Protein AF-A0A7J3B095-F1 (afdb_monomer)

Radius of gyration: 17.83 Å; Cα contacts (8 Å, |Δi|>4): 137; chains: 1; bounding box: 49×21×60 Å

Mean predicted aligned error: 6.1 Å

Solvent-accessible surface area (backbone atoms only — not comparable to full-atom values): 8412 Å² total; per-residue (Å²): 134,83,76,76,80,78,66,91,75,80,56,38,70,54,34,27,48,36,50,43,58,65,48,52,53,51,43,54,55,2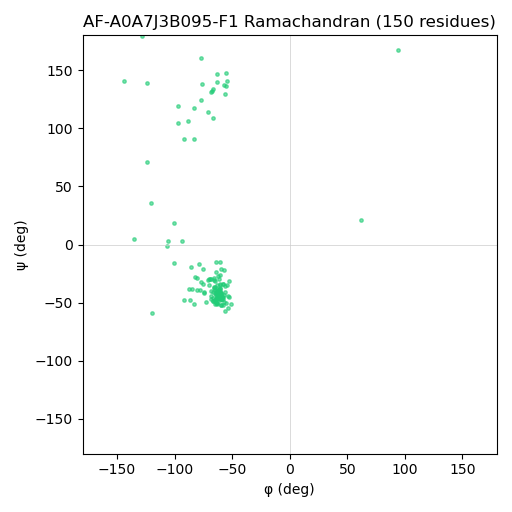4,60,73,40,100,52,33,67,61,33,45,52,53,40,53,49,54,44,52,45,48,39,52,51,33,41,49,38,61,62,50,39,70,70,53,86,69,62,87,85,64,76,65,65,61,66,46,52,26,53,38,24,30,55,48,38,33,44,31,45,62,71,48,21,41,65,52,37,36,74,73,81,40,74,88,70,75,94,45,74,66,48,52,53,50,29,33,50,49,9,41,54,47,16,53,52,38,52,53,43,30,53,54,53,48,52,55,51,51,53,61,24,55,79,64,77,60,63,62,78,86,78,111

Foldseek 3Di:
DPDPDQADDQDLVLLLVLLVVVLVVQLVVLCPDPCNVLSNLLSCLLSVLSSVCSSVVVVQLVVDDDDPVPRDSLVSLLVSLLPSQCCSVVVGRQVVCCVVPRGPDDPDPVVNVVSSVVSNVVSVSSVVSSVVSVVVVQVVCVVVVRDPPSGD

Structure (mmCIF, N/CA/C/O backbone):
data_AF-A0A7J3B095-F1
#
_entry.id   AF-A0A7J3B095-F1
#
loop_
_atom_site.group_PDB
_atom_site.id
_atom_site.type_symbol
_atom_site.label_atom_id
_atom_site.label_alt_id
_atom_site.label_comp_id
_atom_site.label_asym_id
_atom_site.label_entity_id
_atom_site.label_seq_id
_atom_site.pdbx_PDB_ins_code
_atom_site.Cartn_x
_atom_site.Cartn_y
_atom_site.Cartn_z
_atom_site.occupancy
_atom_site.B_iso_or_equiv
_atom_site.auth_seq_id
_atom_site.auth_comp_id
_atom_site.auth_asym_id
_atom_site.auth_atom_id
_atom_site.pdbx_PDB_model_num
ATOM 1 N N . MET A 1 1 ? -17.858 3.966 36.366 1.00 39.81 1 MET A N 1
ATOM 2 C CA . MET A 1 1 ? -16.939 3.051 35.654 1.00 39.81 1 MET A CA 1
ATOM 3 C C . MET A 1 1 ? -16.486 3.736 34.372 1.00 39.81 1 MET A C 1
ATOM 5 O O . MET A 1 1 ? -17.315 3.968 33.502 1.00 39.81 1 MET A O 1
ATOM 9 N N . LEU A 1 2 ? -15.218 4.148 34.289 1.00 42.69 2 LEU A N 1
ATOM 10 C CA . LEU A 1 2 ? -14.643 4.698 33.057 1.00 42.69 2 LEU A CA 1
ATOM 11 C C . LEU A 1 2 ? -14.495 3.540 32.069 1.00 42.69 2 LEU A C 1
ATOM 13 O O . LEU A 1 2 ? -13.751 2.598 32.342 1.00 42.69 2 LEU A O 1
ATOM 17 N N . ARG A 1 3 ? -15.250 3.571 30.967 1.00 49.56 3 ARG A N 1
ATOM 18 C CA . ARG A 1 3 ? -15.083 2.585 29.897 1.00 49.56 3 ARG A CA 1
ATOM 19 C C . ARG A 1 3 ? -13.631 2.647 29.407 1.00 49.56 3 ARG A C 1
ATOM 21 O O . ARG A 1 3 ? -13.092 3.752 29.288 1.00 49.56 3 ARG A O 1
ATOM 28 N N . PRO A 1 4 ? -12.978 1.497 29.168 1.00 53.78 4 PRO A N 1
ATOM 29 C CA . PRO A 1 4 ? -11.641 1.492 28.599 1.00 53.78 4 PRO A CA 1
ATOM 30 C C . PRO A 1 4 ? -11.648 2.275 27.278 1.00 53.78 4 PRO A C 1
ATOM 32 O O . PRO A 1 4 ? -12.668 2.285 26.585 1.00 53.78 4 PRO A O 1
ATOM 35 N N . PRO A 1 5 ? -10.541 2.951 26.924 1.00 52.97 5 PRO A N 1
ATOM 36 C CA . PRO A 1 5 ? -10.466 3.663 25.659 1.00 52.97 5 PRO A CA 1
ATOM 37 C C . PRO A 1 5 ? -10.773 2.685 24.516 1.00 52.97 5 PRO A C 1
ATOM 39 O O . PRO A 1 5 ? -10.281 1.550 24.551 1.00 52.97 5 PRO A O 1
ATOM 42 N N . PRO A 1 6 ? -11.585 3.098 23.527 1.00 58.28 6 PRO A N 1
ATOM 43 C CA . PRO A 1 6 ? -12.017 2.214 22.456 1.00 58.28 6 PRO A CA 1
ATOM 44 C C . PRO A 1 6 ? -10.794 1.621 21.757 1.00 58.28 6 PRO A C 1
ATOM 46 O O . PRO A 1 6 ? -9.849 2.334 21.399 1.00 58.28 6 PRO A O 1
ATOM 49 N N . LYS A 1 7 ? -10.788 0.294 21.601 1.00 66.56 7 LYS A N 1
ATOM 50 C CA . LYS A 1 7 ? -9.721 -0.407 20.882 1.00 66.56 7 LYS A CA 1
ATOM 51 C C . LYS A 1 7 ? -9.731 0.067 19.429 1.00 66.56 7 LYS A C 1
ATOM 53 O O . LYS A 1 7 ? -10.787 0.252 18.834 1.00 66.56 7 LYS A O 1
ATOM 58 N N . PHE A 1 8 ? -8.552 0.260 18.843 1.00 71.56 8 PHE A N 1
ATOM 59 C CA . PHE A 1 8 ? -8.462 0.561 17.419 1.00 71.56 8 PHE A CA 1
ATOM 60 C C . PHE A 1 8 ? -8.927 -0.654 16.611 1.00 71.56 8 PHE A C 1
ATOM 62 O O . PHE A 1 8 ? -8.230 -1.668 16.552 1.00 71.56 8 PHE A O 1
ATOM 69 N N . VAL A 1 9 ? -10.101 -0.536 15.995 1.00 81.06 9 VAL A N 1
ATOM 70 C CA . VAL A 1 9 ? -10.645 -1.534 15.075 1.00 81.06 9 VAL A CA 1
ATOM 71 C C . VAL A 1 9 ? -10.327 -1.102 13.649 1.00 81.06 9 VAL A C 1
ATOM 73 O O . VAL A 1 9 ? -10.718 -0.021 13.198 1.00 81.06 9 VAL A O 1
ATOM 76 N N . TYR A 1 10 ? -9.577 -1.944 12.941 1.00 86.75 10 TYR A N 1
ATOM 77 C CA . TYR A 1 10 ? -9.245 -1.707 11.545 1.00 86.75 10 TYR A CA 1
ATOM 78 C C . TYR A 1 10 ? -10.383 -2.173 10.636 1.00 86.75 10 TYR A C 1
ATOM 80 O O . TYR A 1 10 ? -10.697 -3.360 10.577 1.00 86.75 10 TYR A O 1
ATOM 88 N N . VAL A 1 11 ? -10.980 -1.245 9.894 1.00 90.75 11 VAL A N 1
ATOM 89 C CA . VAL A 1 11 ? -12.062 -1.527 8.953 1.00 90.75 11 VAL A CA 1
ATOM 90 C C . VAL A 1 11 ? -11.472 -1.664 7.552 1.00 90.75 11 VAL A C 1
ATOM 92 O O . VAL A 1 11 ? -11.140 -0.669 6.903 1.00 90.75 11 VAL A O 1
ATOM 95 N N . ARG A 1 12 ? -11.366 -2.906 7.070 1.00 92.69 12 ARG A N 1
ATOM 96 C CA . ARG A 1 12 ? -10.645 -3.258 5.831 1.00 92.69 12 ARG A CA 1
ATOM 97 C C . ARG A 1 12 ? -11.069 -2.457 4.599 1.00 92.69 12 ARG A C 1
ATOM 99 O O . ARG A 1 12 ? -10.222 -1.953 3.871 1.00 92.69 12 ARG A O 1
ATOM 106 N N . TRP A 1 13 ? -12.374 -2.284 4.378 1.00 91.50 13 TRP A N 1
ATOM 107 C CA . TRP A 1 13 ? -12.876 -1.542 3.215 1.00 91.50 13 TRP A CA 1
ATOM 108 C C . TRP A 1 13 ? -12.598 -0.031 3.302 1.00 91.50 13 TRP A C 1
ATOM 110 O O . TRP A 1 13 ? -12.388 0.602 2.271 1.00 91.50 13 TRP A O 1
ATOM 120 N N . ILE A 1 14 ? -12.533 0.550 4.511 1.00 92.00 14 ILE A N 1
ATOM 121 C CA . ILE A 1 14 ? -12.113 1.952 4.704 1.00 92.00 14 ILE A CA 1
ATOM 122 C C . ILE A 1 14 ? -10.629 2.088 4.377 1.00 92.00 14 ILE A C 1
ATOM 124 O O . ILE A 1 14 ? -10.229 3.054 3.731 1.00 92.00 14 ILE A O 1
ATOM 128 N N . GLY A 1 15 ? -9.830 1.097 4.780 1.00 92.56 15 GLY A N 1
ATOM 129 C CA . GLY A 1 15 ? -8.441 0.978 4.359 1.00 92.56 15 GLY A CA 1
ATOM 130 C C . GLY A 1 15 ? -8.308 0.999 2.844 1.00 92.56 15 GLY A C 1
ATOM 131 O O . GLY A 1 15 ? -7.640 1.873 2.295 1.00 92.56 15 GLY A O 1
ATOM 132 N N . LEU A 1 16 ? -9.026 0.103 2.168 1.00 93.56 16 LEU A N 1
ATOM 133 C CA . LEU A 1 16 ? -9.024 0.016 0.711 1.00 93.56 16 LEU A CA 1
ATOM 134 C C . LEU A 1 16 ? -9.363 1.364 0.059 1.00 93.56 16 LEU A C 1
ATOM 136 O O . LEU A 1 16 ? -8.646 1.789 -0.841 1.00 93.56 16 LEU A O 1
ATOM 140 N N . LEU A 1 17 ? -10.379 2.083 0.550 1.00 92.69 17 LEU A N 1
ATOM 141 C CA . LEU A 1 17 ? -10.719 3.423 0.053 1.00 92.69 17 LEU A CA 1
ATOM 142 C C . LEU A 1 17 ? -9.611 4.458 0.287 1.00 92.69 17 LEU A C 1
ATOM 144 O O . LEU A 1 17 ? -9.350 5.272 -0.599 1.00 92.69 17 LEU A O 1
ATOM 148 N N . ALA A 1 18 ? -8.949 4.427 1.447 1.00 92.44 18 ALA A N 1
ATOM 149 C CA . ALA A 1 18 ? -7.846 5.337 1.761 1.00 92.44 18 ALA A CA 1
ATOM 150 C C . ALA A 1 18 ? -6.660 5.174 0.792 1.00 92.44 18 ALA A C 1
ATOM 152 O O . ALA A 1 18 ? -5.966 6.149 0.509 1.00 92.44 18 ALA A O 1
ATOM 153 N N . THR A 1 19 ? -6.471 3.969 0.249 1.00 91.62 19 THR A N 1
ATOM 154 C CA . THR A 1 19 ? -5.493 3.688 -0.813 1.00 91.62 19 THR A CA 1
ATOM 155 C C . THR A 1 19 ? -6.049 3.983 -2.204 1.00 91.62 19 THR A C 1
ATOM 157 O O . THR A 1 19 ? -5.337 4.506 -3.052 1.00 91.62 19 THR A O 1
ATOM 160 N N . LEU A 1 20 ? -7.324 3.687 -2.462 1.00 90.12 20 LEU A N 1
ATOM 161 C CA . LEU A 1 20 ? -7.918 3.830 -3.791 1.00 90.12 20 LEU A CA 1
ATOM 162 C C . LEU A 1 20 ? -7.995 5.295 -4.240 1.00 90.12 20 LEU A C 1
ATOM 164 O O . LEU A 1 20 ? -7.690 5.585 -5.388 1.00 90.12 20 LEU A O 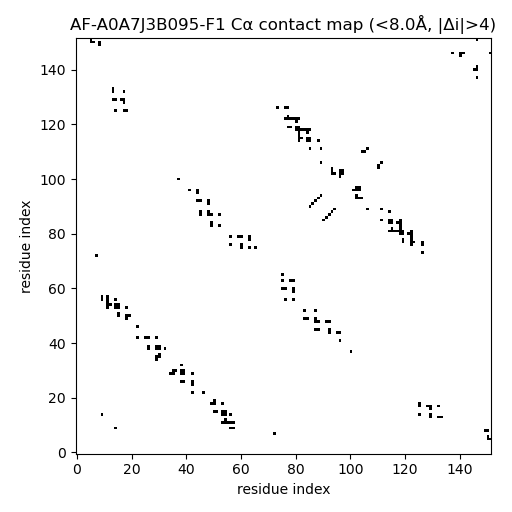1
ATOM 168 N N . ILE A 1 21 ? -8.349 6.228 -3.350 1.00 83.50 21 ILE A N 1
ATOM 169 C CA . ILE A 1 21 ? -8.506 7.655 -3.690 1.00 83.50 21 ILE A CA 1
ATOM 170 C C . ILE A 1 21 ? -7.243 8.272 -4.330 1.00 83.50 21 ILE A C 1
ATOM 172 O O . ILE A 1 21 ? -7.353 8.781 -5.448 1.00 83.50 21 ILE A O 1
ATOM 176 N N . PRO A 1 22 ? -6.052 8.247 -3.694 1.00 76.56 22 PRO A N 1
ATOM 177 C CA . PRO A 1 22 ? -4.844 8.808 -4.311 1.00 76.56 22 PRO A CA 1
ATOM 178 C C . PRO A 1 22 ? -4.427 8.043 -5.573 1.00 76.56 22 PRO A C 1
ATOM 180 O O . PRO A 1 22 ? -3.886 8.629 -6.507 1.00 76.56 22 PRO A O 1
ATOM 183 N N . MET A 1 23 ? -4.700 6.740 -5.623 1.00 82.38 23 MET A N 1
ATOM 184 C CA . MET A 1 23 ? -4.301 5.881 -6.731 1.00 82.38 23 MET A CA 1
ATOM 185 C C . MET A 1 23 ? -5.175 6.089 -7.972 1.00 82.38 23 MET A C 1
ATOM 187 O O . MET A 1 23 ? -4.660 6.076 -9.087 1.00 82.38 23 MET A O 1
ATOM 191 N N . SER A 1 24 ? -6.462 6.392 -7.799 1.00 83.25 24 SER A N 1
ATOM 192 C CA . SER A 1 24 ? -7.337 6.839 -8.886 1.00 83.25 24 SER A CA 1
ATOM 193 C C . SER A 1 24 ? -6.863 8.165 -9.478 1.00 83.25 24 SER A C 1
ATOM 195 O O . SER A 1 24 ? -6.878 8.324 -10.694 1.00 83.25 24 SER A O 1
ATOM 197 N N . ALA A 1 25 ? -6.397 9.103 -8.645 1.00 81.75 25 ALA A N 1
ATOM 198 C CA . ALA A 1 25 ? -5.836 10.362 -9.132 1.00 81.75 25 ALA A CA 1
ATOM 199 C C . ALA A 1 25 ? -4.562 10.130 -9.962 1.00 81.75 25 ALA A C 1
ATOM 201 O O . ALA A 1 25 ? -4.421 10.703 -11.040 1.00 81.75 25 ALA A O 1
ATOM 202 N N . LEU A 1 26 ? -3.674 9.241 -9.502 1.00 77.19 26 LEU A N 1
ATOM 203 C CA . LEU A 1 26 ? -2.476 8.851 -10.248 1.00 77.19 26 LEU A CA 1
ATOM 204 C C . LEU A 1 26 ? -2.832 8.208 -11.598 1.00 77.19 26 LEU A C 1
ATOM 206 O O . LEU A 1 26 ? -2.264 8.574 -12.624 1.00 77.19 26 LEU A O 1
ATOM 210 N N . LEU A 1 27 ? -3.804 7.294 -11.610 1.00 82.75 27 LEU A N 1
ATOM 211 C CA . LEU A 1 27 ? -4.262 6.632 -12.831 1.00 82.75 27 LEU A CA 1
ATOM 212 C C . LEU A 1 27 ? -4.826 7.644 -13.838 1.00 82.75 27 LEU A C 1
ATOM 214 O O . LEU A 1 27 ? -4.493 7.575 -15.018 1.00 82.75 27 LEU A O 1
ATOM 218 N N . ILE A 1 28 ? -5.611 8.621 -13.374 1.00 85.06 28 ILE A N 1
ATOM 219 C CA . ILE A 1 28 ? -6.120 9.710 -14.219 1.00 85.06 28 ILE A CA 1
ATOM 220 C C . ILE A 1 28 ? -4.962 10.495 -14.845 1.00 85.06 28 ILE A C 1
ATOM 222 O O . ILE A 1 28 ? -4.995 10.745 -16.045 1.00 85.06 28 ILE A O 1
ATOM 226 N N . LEU A 1 29 ? -3.920 10.838 -14.080 1.00 83.62 29 LEU A N 1
ATOM 227 C CA . LEU A 1 29 ? -2.751 11.547 -14.618 1.00 83.62 29 LEU A CA 1
ATOM 228 C C . LE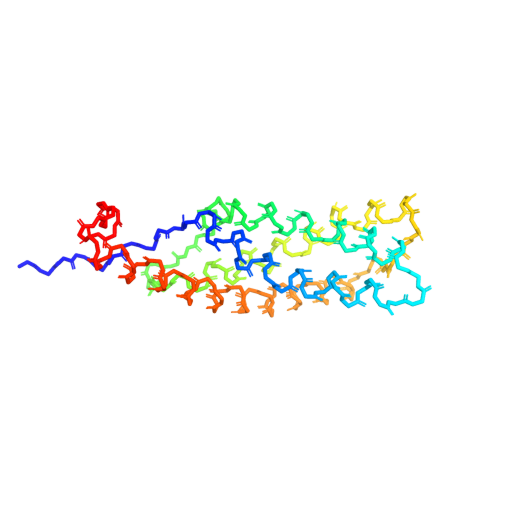U A 1 29 ? -2.055 10.755 -15.734 1.00 83.62 29 LEU A C 1
ATOM 230 O O . LEU A 1 29 ? -1.698 11.330 -16.761 1.00 83.62 29 LEU A O 1
ATOM 234 N N . TYR A 1 30 ? -1.902 9.439 -15.571 1.00 83.38 30 TYR A N 1
ATOM 235 C CA . TYR A 1 30 ? -1.270 8.590 -16.584 1.00 83.38 30 TYR A CA 1
ATOM 236 C C . TYR A 1 30 ? -2.102 8.427 -17.859 1.00 83.38 30 TYR A C 1
ATOM 238 O O . TYR A 1 30 ? -1.521 8.303 -18.939 1.00 83.38 30 TYR A O 1
ATOM 246 N N . LEU A 1 31 ? -3.433 8.493 -17.770 1.00 83.62 31 LEU A N 1
ATOM 247 C CA . LEU A 1 31 ? -4.306 8.486 -18.949 1.00 83.62 31 LEU A CA 1
ATOM 248 C C . LEU A 1 31 ? -4.107 9.714 -19.854 1.00 83.62 31 LEU A C 1
ATOM 250 O O . LEU A 1 31 ? -4.385 9.631 -21.046 1.00 83.62 31 LEU A O 1
ATOM 254 N N . PHE A 1 32 ? -3.597 10.825 -19.315 1.00 87.06 32 PHE A N 1
ATOM 255 C CA . PHE A 1 32 ? -3.254 12.029 -20.084 1.00 87.06 32 PHE A CA 1
ATOM 256 C C . PHE A 1 32 ? -1.784 12.078 -20.525 1.00 87.06 32 PHE A C 1
ATOM 258 O O . PHE A 1 32 ? -1.349 13.069 -21.112 1.00 87.06 32 PHE A O 1
ATOM 265 N N . SER A 1 33 ? -0.998 11.040 -20.231 1.00 82.75 33 SER A N 1
ATOM 266 C CA . SER A 1 33 ? 0.405 10.979 -20.638 1.00 82.75 33 SER A CA 1
ATOM 267 C C . SER A 1 33 ? 0.553 10.616 -22.127 1.00 82.75 33 SER A C 1
ATOM 269 O O . SER A 1 33 ? -0.363 10.031 -22.706 1.00 82.75 33 SER A O 1
ATOM 271 N N . PRO A 1 34 ? 1.710 10.899 -22.758 1.00 85.06 34 PRO A N 1
ATOM 272 C CA . PRO A 1 34 ? 1.970 10.523 -24.153 1.00 85.06 34 PRO A CA 1
ATOM 273 C C . PRO A 1 34 ? 1.901 9.011 -24.434 1.00 85.06 34 PRO A C 1
ATOM 275 O O . PRO A 1 34 ? 1.708 8.616 -25.580 1.00 85.06 34 PRO A O 1
ATOM 278 N N . ALA A 1 35 ? 2.042 8.171 -23.402 1.00 86.19 35 ALA A N 1
ATOM 279 C CA . ALA A 1 35 ? 1.986 6.711 -23.486 1.00 86.19 35 ALA A CA 1
ATOM 280 C C . ALA A 1 35 ? 0.913 6.157 -22.523 1.00 86.19 35 ALA A C 1
ATOM 282 O O . ALA A 1 35 ? 1.233 5.542 -21.501 1.00 86.19 35 ALA A O 1
ATOM 283 N N . PRO A 1 36 ? -0.384 6.365 -22.818 1.00 86.62 36 PRO A N 1
ATOM 284 C CA . PRO A 1 36 ? -1.462 6.081 -21.871 1.00 86.62 36 PRO A CA 1
ATOM 285 C C . PRO A 1 36 ? -1.605 4.587 -21.556 1.00 86.62 36 PRO A C 1
ATOM 287 O O . PRO A 1 36 ? -1.971 4.232 -20.438 1.00 86.62 36 PRO A O 1
ATOM 290 N N . LEU A 1 37 ? -1.284 3.701 -22.508 1.00 88.00 37 LEU A N 1
ATOM 291 C CA . LEU A 1 37 ? -1.341 2.250 -22.306 1.00 88.00 37 LEU A CA 1
ATOM 292 C C . LEU A 1 37 ? -0.271 1.774 -21.309 1.00 88.00 37 LEU A C 1
ATOM 294 O O . LEU A 1 37 ? -0.582 1.044 -20.370 1.00 88.00 37 LEU A O 1
ATOM 298 N N . GLU A 1 38 ? 0.973 2.231 -21.474 1.00 86.62 38 GLU A N 1
ATOM 299 C CA . GLU A 1 38 ? 2.074 1.922 -20.555 1.00 86.62 38 GLU A CA 1
ATOM 300 C C . GLU A 1 38 ? 1.820 2.528 -19.175 1.00 86.62 38 GLU A C 1
ATOM 302 O O . GLU A 1 38 ? 1.993 1.853 -18.161 1.00 86.62 38 GLU A O 1
ATOM 307 N N . GLY A 1 39 ? 1.322 3.768 -19.126 1.00 86.62 39 GLY A N 1
ATOM 308 C CA . GLY A 1 39 ? 0.923 4.424 -17.883 1.00 86.62 39 GLY A CA 1
ATOM 309 C C . GLY A 1 39 ? -0.200 3.683 -17.150 1.00 86.62 39 GLY A C 1
ATOM 310 O O . GLY A 1 39 ? -0.150 3.544 -15.924 1.00 86.62 39 GLY A O 1
ATOM 311 N N . LEU A 1 40 ? -1.186 3.151 -17.879 1.00 87.56 40 LEU A N 1
ATOM 312 C CA . LEU A 1 40 ? -2.253 2.319 -17.319 1.00 87.56 40 LEU A CA 1
ATOM 313 C C . LEU A 1 40 ? -1.693 1.009 -16.752 1.00 87.56 40 LEU A C 1
ATOM 315 O O . LEU A 1 40 ? -2.002 0.662 -15.610 1.00 87.56 40 LEU A O 1
ATOM 319 N N . MET A 1 41 ? -0.856 0.300 -17.516 1.00 88.88 41 MET A N 1
ATOM 320 C CA . MET A 1 41 ? -0.222 -0.944 -17.067 1.00 88.88 41 MET A CA 1
ATOM 321 C C . MET A 1 41 ? 0.641 -0.710 -15.827 1.00 88.88 41 MET A C 1
ATOM 323 O O . MET A 1 41 ? 0.495 -1.423 -14.833 1.00 88.88 41 MET A O 1
ATOM 327 N N . TYR A 1 42 ? 1.475 0.331 -15.854 1.00 89.56 42 TYR A N 1
ATOM 328 C CA . TYR A 1 42 ? 2.287 0.752 -14.720 1.00 89.56 42 TYR A CA 1
ATOM 329 C C . TYR A 1 42 ? 1.420 1.014 -13.486 1.00 89.56 42 TYR A C 1
ATOM 331 O O . TYR A 1 42 ? 1.666 0.454 -12.416 1.00 89.56 42 TYR A O 1
ATOM 339 N N . SER A 1 43 ? 0.358 1.805 -13.652 1.00 88.69 43 SER A N 1
ATOM 340 C CA . SER A 1 43 ? -0.562 2.151 -12.570 1.00 88.69 43 SER A CA 1
ATOM 341 C C . SER A 1 43 ? -1.214 0.908 -11.975 1.00 88.69 43 SER A C 1
ATOM 343 O O . SER A 1 43 ? -1.132 0.705 -10.770 1.00 88.69 43 SER A O 1
ATOM 345 N N . ILE A 1 44 ? -1.813 0.037 -12.790 1.00 90.44 44 ILE A N 1
ATOM 346 C CA . ILE A 1 44 ? -2.499 -1.168 -12.299 1.00 90.44 44 ILE A CA 1
ATOM 347 C C . ILE A 1 44 ? -1.533 -2.070 -11.525 1.00 90.44 44 ILE A C 1
ATOM 349 O O . ILE A 1 44 ? -1.854 -2.504 -10.416 1.00 90.44 44 ILE A O 1
ATOM 353 N N . VAL A 1 45 ? -0.347 -2.323 -12.083 1.00 93.44 45 VAL A N 1
ATOM 354 C CA . VAL A 1 45 ? 0.641 -3.228 -11.481 1.00 93.44 45 VAL A CA 1
ATOM 355 C C . VAL A 1 45 ? 1.181 -2.680 -10.159 1.00 93.44 45 VAL A C 1
ATOM 357 O O . VAL A 1 45 ? 1.380 -3.460 -9.232 1.00 93.44 45 VAL A O 1
ATOM 360 N N . VAL A 1 46 ? 1.369 -1.362 -10.032 1.00 91.06 46 VAL A N 1
ATOM 361 C CA . VAL A 1 46 ? 1.829 -0.727 -8.783 1.00 91.06 46 VAL A CA 1
ATOM 362 C C . VAL A 1 46 ? 0.701 -0.594 -7.752 1.00 91.06 46 VAL A C 1
ATOM 364 O O . VAL A 1 46 ? 0.920 -0.794 -6.556 1.00 91.06 46 VAL A O 1
ATOM 367 N N . ILE A 1 47 ? -0.516 -0.270 -8.189 1.00 91.50 47 ILE A N 1
ATOM 368 C CA . ILE A 1 47 ? -1.662 -0.002 -7.310 1.00 91.50 47 ILE A CA 1
ATOM 369 C C . ILE A 1 47 ? -2.222 -1.294 -6.709 1.00 91.50 47 ILE A C 1
ATOM 371 O O . ILE A 1 47 ? -2.560 -1.319 -5.524 1.00 91.50 47 ILE A O 1
ATOM 375 N N . ALA A 1 48 ? -2.336 -2.367 -7.495 1.00 93.25 48 ALA A N 1
ATOM 376 C CA . ALA A 1 48 ? -3.013 -3.587 -7.056 1.00 93.25 48 ALA A CA 1
ATOM 377 C C . ALA A 1 48 ? -2.382 -4.221 -5.795 1.00 93.25 48 ALA A C 1
ATOM 379 O O . ALA A 1 48 ? -3.126 -4.514 -4.852 1.00 93.25 48 ALA A O 1
ATOM 380 N N . PRO A 1 49 ? -1.044 -4.362 -5.682 1.00 94.81 49 PRO A N 1
ATOM 381 C CA . PRO A 1 49 ? -0.413 -4.831 -4.452 1.00 94.81 49 PRO A CA 1
ATOM 382 C C . PRO A 1 49 ? -0.683 -3.906 -3.260 1.00 94.81 49 PRO A C 1
ATOM 384 O O . PRO A 1 49 ? -0.964 -4.388 -2.165 1.00 94.81 49 PRO A O 1
ATOM 387 N N . LEU A 1 50 ? -0.662 -2.582 -3.457 1.00 94.38 50 LEU A N 1
ATOM 388 C CA . LEU A 1 50 ? -0.945 -1.620 -2.386 1.00 94.38 50 LEU A CA 1
ATOM 389 C C . LEU A 1 50 ? -2.395 -1.721 -1.894 1.00 94.38 50 LEU A C 1
ATOM 391 O O . LEU A 1 50 ? -2.630 -1.668 -0.687 1.00 94.38 50 LEU A O 1
ATOM 395 N N . LEU A 1 51 ? -3.363 -1.928 -2.793 1.00 94.62 51 LEU A N 1
ATOM 396 C CA . LEU A 1 51 ? -4.759 -2.185 -2.418 1.00 94.62 51 LEU A CA 1
ATOM 397 C C . LEU A 1 51 ? -4.895 -3.470 -1.595 1.00 94.62 51 LEU A C 1
ATOM 399 O O . LEU A 1 51 ? -5.611 -3.477 -0.593 1.00 94.62 51 LEU A O 1
ATOM 403 N N . LEU A 1 52 ? -4.180 -4.532 -1.978 1.00 94.56 52 LEU A N 1
ATOM 404 C CA . LEU A 1 52 ? -4.171 -5.798 -1.244 1.00 94.56 52 LEU A CA 1
ATOM 405 C C . LEU A 1 52 ? -3.590 -5.624 0.167 1.00 94.56 52 LEU A C 1
ATOM 407 O O . LEU A 1 52 ? -4.231 -6.006 1.149 1.00 94.56 52 LEU A O 1
ATOM 411 N N . PHE A 1 53 ? -2.412 -5.003 0.279 1.00 95.12 53 PHE A N 1
ATOM 412 C CA . PHE A 1 53 ? -1.778 -4.706 1.568 1.00 95.12 53 PHE A CA 1
ATOM 413 C C . PHE A 1 53 ? -2.640 -3.806 2.439 1.00 95.12 53 PHE A C 1
ATOM 415 O O . PHE A 1 53 ? -2.713 -3.999 3.649 1.00 95.12 53 PHE A O 1
ATOM 422 N N . SER A 1 54 ? -3.326 -2.849 1.825 1.00 94.69 54 SER A N 1
ATOM 423 C CA . SER A 1 54 ? -4.270 -2.001 2.523 1.00 94.69 54 SER A CA 1
ATOM 424 C C . SER A 1 54 ? -5.454 -2.801 3.056 1.00 94.69 54 SER A C 1
ATOM 426 O O . SER A 1 54 ? -5.780 -2.681 4.227 1.00 94.69 54 SER A O 1
ATOM 428 N N . TYR A 1 55 ? -6.075 -3.661 2.253 1.00 94.44 55 TYR A N 1
ATOM 429 C CA . TYR A 1 55 ? -7.213 -4.453 2.716 1.00 94.44 55 TYR A CA 1
ATOM 430 C C . TYR A 1 55 ? -6.846 -5.379 3.888 1.00 94.44 55 TYR A C 1
ATOM 432 O O . TYR A 1 55 ? -7.629 -5.509 4.827 1.00 94.44 55 TYR A O 1
ATOM 440 N N . TYR A 1 56 ? -5.648 -5.970 3.864 1.00 93.62 56 TYR A N 1
ATOM 441 C CA . TYR A 1 56 ? -5.151 -6.897 4.891 1.00 93.62 56 TYR A CA 1
ATOM 442 C C . TYR A 1 56 ? -4.186 -6.263 5.903 1.00 93.62 56 TYR A C 1
ATOM 444 O O . TYR A 1 56 ? -3.451 -6.971 6.599 1.00 93.62 56 TYR A O 1
ATOM 452 N N . LEU A 1 57 ? -4.178 -4.933 6.021 1.00 91.88 57 LEU A N 1
ATOM 453 C CA . LEU A 1 57 ? -3.250 -4.224 6.906 1.00 91.88 57 LEU A CA 1
ATOM 454 C C . LEU A 1 57 ? -3.434 -4.625 8.377 1.00 91.88 57 LEU A C 1
ATOM 456 O O . LEU A 1 57 ? -2.483 -4.570 9.154 1.00 91.88 57 LEU A O 1
ATOM 460 N N . ASP A 1 58 ? -4.630 -5.079 8.767 1.00 90.50 58 ASP A N 1
ATOM 461 C CA . ASP A 1 58 ? -4.896 -5.604 10.108 1.00 90.50 58 ASP A CA 1
ATOM 462 C C . ASP A 1 58 ? -4.000 -6.791 10.471 1.00 90.50 58 ASP A C 1
ATOM 464 O O . ASP A 1 58 ? -3.603 -6.915 11.631 1.00 90.50 58 ASP A O 1
ATOM 468 N N . LEU A 1 59 ? -3.641 -7.633 9.499 1.00 91.12 59 LEU A N 1
ATOM 469 C CA . LEU A 1 59 ? -2.735 -8.758 9.719 1.00 91.12 59 LEU A CA 1
ATOM 470 C C . LEU A 1 59 ? -1.318 -8.264 10.021 1.00 91.12 59 LEU A C 1
ATOM 472 O O . LEU A 1 59 ? -0.709 -8.716 10.987 1.00 91.12 59 LEU A O 1
ATOM 476 N N . LEU A 1 60 ? -0.826 -7.277 9.267 1.00 88.19 60 LEU A N 1
ATOM 477 C CA . LEU A 1 60 ? 0.492 -6.676 9.502 1.00 88.19 60 LEU A CA 1
ATOM 478 C C . LEU A 1 60 ? 0.558 -5.956 10.853 1.00 88.19 60 LEU A C 1
ATOM 480 O O . LEU A 1 60 ? 1.502 -6.142 11.617 1.00 88.19 60 LEU A O 1
ATOM 484 N N . ILE A 1 61 ? -0.487 -5.203 11.197 1.00 88.19 61 ILE A N 1
ATOM 485 C CA . ILE A 1 61 ? -0.591 -4.481 12.473 1.00 88.19 61 ILE A CA 1
ATOM 486 C C . ILE A 1 61 ? -0.538 -5.439 13.674 1.00 88.19 61 ILE A C 1
ATOM 488 O O . ILE A 1 61 ? -0.009 -5.070 14.727 1.00 88.19 61 ILE A O 1
ATOM 492 N N . ARG A 1 62 ? -1.084 -6.657 13.542 1.00 86.75 62 ARG A N 1
ATOM 493 C CA . ARG A 1 62 ? -1.046 -7.689 14.595 1.00 86.75 62 ARG A CA 1
ATOM 494 C C . ARG A 1 62 ? 0.351 -8.271 14.801 1.00 86.75 62 ARG A C 1
ATOM 496 O O . ARG A 1 62 ? 0.668 -8.646 15.924 1.00 86.75 62 ARG A O 1
ATOM 503 N N . LEU A 1 63 ? 1.165 -8.323 13.749 1.00 87.88 63 LEU A N 1
ATOM 504 C CA . LEU A 1 63 ? 2.527 -8.859 13.798 1.00 87.88 63 LEU A CA 1
ATOM 505 C C . LEU A 1 63 ? 3.539 -7.882 14.403 1.00 87.88 63 LEU A C 1
ATOM 507 O O . LEU A 1 63 ? 4.624 -8.303 14.783 1.00 87.88 63 LEU A O 1
ATOM 511 N N . ILE A 1 64 ? 3.204 -6.592 14.500 1.00 85.81 64 ILE A N 1
ATOM 512 C CA . ILE A 1 64 ? 4.103 -5.572 15.043 1.00 85.81 64 ILE A CA 1
ATOM 513 C C . ILE A 1 64 ? 3.919 -5.489 16.569 1.00 85.81 64 ILE A C 1
ATOM 515 O O . ILE A 1 64 ? 2.908 -4.933 17.035 1.00 85.81 64 ILE A O 1
ATOM 519 N N . PRO A 1 65 ? 4.879 -5.998 17.371 1.00 82.56 65 PRO A N 1
ATOM 520 C CA . PRO A 1 65 ? 4.840 -5.828 18.814 1.00 82.56 65 PRO A CA 1
ATOM 521 C C . PRO A 1 65 ? 5.023 -4.345 19.141 1.00 82.56 65 PRO A C 1
ATOM 523 O O . PRO A 1 65 ? 5.894 -3.673 18.592 1.00 82.56 65 PRO A O 1
ATOM 526 N N . MET A 1 66 ? 4.188 -3.821 20.035 1.00 79.75 66 MET A N 1
ATOM 527 C CA . MET A 1 66 ? 4.319 -2.454 20.535 1.00 79.75 66 MET A CA 1
ATOM 528 C C . MET A 1 66 ? 4.420 -2.474 22.054 1.00 79.75 66 MET A C 1
ATOM 530 O O . MET A 1 66 ? 3.660 -3.210 22.687 1.00 79.75 66 MET A O 1
ATOM 534 N N . PRO A 1 67 ? 5.297 -1.645 22.645 1.00 81.69 67 PRO A N 1
ATOM 535 C CA . PRO A 1 67 ? 5.303 -1.423 24.082 1.00 81.69 67 PRO A CA 1
ATOM 536 C C . PRO A 1 67 ? 3.919 -0.978 24.562 1.00 81.69 67 PRO A C 1
ATOM 538 O O . PRO A 1 67 ? 3.289 -0.134 23.926 1.00 81.69 67 PRO A O 1
ATOM 541 N N . GLU A 1 68 ? 3.476 -1.460 25.725 1.00 73.44 68 GLU A N 1
ATOM 542 C CA . GLU A 1 68 ? 2.161 -1.120 26.307 1.00 73.44 68 GLU A CA 1
ATOM 543 C C . GLU A 1 68 ? 1.952 0.390 26.525 1.00 73.44 68 GLU A C 1
ATOM 545 O O . GLU A 1 68 ? 0.823 0.884 26.587 1.00 73.44 68 GLU A O 1
ATOM 550 N N . ARG A 1 69 ? 3.056 1.144 26.608 1.00 75.00 69 ARG A N 1
ATOM 551 C CA . ARG A 1 69 ? 3.063 2.610 26.703 1.00 75.00 69 ARG A CA 1
ATOM 552 C C . ARG A 1 69 ? 2.526 3.280 25.431 1.00 75.00 69 ARG A C 1
ATOM 554 O O . ARG A 1 69 ? 1.959 4.367 25.511 1.00 75.00 69 ARG A O 1
ATOM 561 N N . ILE A 1 70 ? 2.664 2.644 24.266 1.00 74.69 70 ILE A N 1
ATOM 562 C CA . ILE A 1 70 ? 2.204 3.172 22.977 1.00 74.69 70 ILE A CA 1
ATOM 563 C C . ILE A 1 70 ? 0.781 2.674 22.719 1.00 74.69 70 ILE A C 1
ATOM 565 O O . ILE A 1 70 ? 0.555 1.621 22.129 1.00 74.69 70 ILE A O 1
ATOM 569 N N . ARG A 1 71 ? -0.200 3.464 23.163 1.00 72.88 71 ARG A N 1
ATOM 570 C CA . ARG A 1 71 ? -1.629 3.165 22.955 1.00 72.88 71 ARG A CA 1
ATOM 571 C C . ARG A 1 71 ? -2.176 3.671 21.620 1.00 72.88 71 ARG A C 1
ATOM 573 O O . ARG A 1 71 ? -3.227 3.222 21.177 1.00 72.88 71 ARG A O 1
ATOM 580 N N . HIS A 1 72 ? -1.488 4.620 20.988 1.00 82.75 72 HIS A N 1
ATOM 581 C CA . HIS A 1 72 ? -1.958 5.241 19.756 1.00 82.75 72 HIS A CA 1
ATOM 582 C C . HIS A 1 72 ? -1.759 4.292 18.554 1.00 82.75 72 HIS A C 1
ATOM 584 O O . HIS A 1 72 ? -0.700 3.675 18.454 1.00 82.75 72 HIS A O 1
ATOM 590 N N . PRO A 1 73 ? -2.722 4.167 17.620 1.00 85.44 73 PRO A N 1
ATOM 591 C CA . PRO A 1 73 ? -2.628 3.212 16.508 1.00 85.44 73 PRO A CA 1
ATOM 592 C C . PRO A 1 73 ? -1.664 3.640 15.392 1.00 85.44 73 PRO A C 1
ATOM 594 O O . PRO A 1 73 ? -1.188 2.791 14.639 1.00 85.44 73 PRO A O 1
ATOM 597 N N . PHE A 1 74 ? -1.347 4.938 15.297 1.00 90.12 74 PHE A N 1
ATOM 598 C CA . PHE A 1 74 ? -0.480 5.490 14.246 1.00 90.12 74 PHE A CA 1
ATOM 599 C C . PHE A 1 74 ? 0.860 4.759 14.076 1.00 90.12 74 PHE A C 1
ATO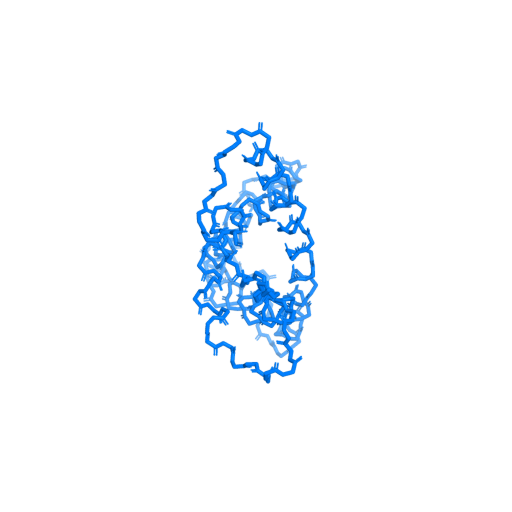M 601 O O . PHE A 1 74 ? 1.128 4.351 12.951 1.00 90.12 74 PHE A O 1
ATOM 608 N N . PRO A 1 75 ? 1.682 4.511 15.120 1.00 90.44 75 PRO A N 1
ATOM 609 C CA . PRO A 1 75 ? 2.984 3.874 14.929 1.00 90.44 75 PRO A CA 1
ATOM 610 C C . PRO A 1 75 ? 2.884 2.475 14.317 1.00 90.44 75 PRO A C 1
ATOM 612 O O . PRO A 1 75 ? 3.719 2.111 13.496 1.00 90.44 75 PRO A O 1
ATOM 615 N N . LYS A 1 76 ? 1.835 1.705 14.645 1.00 91.31 76 LYS A N 1
ATOM 616 C CA . LYS A 1 76 ? 1.619 0.383 14.0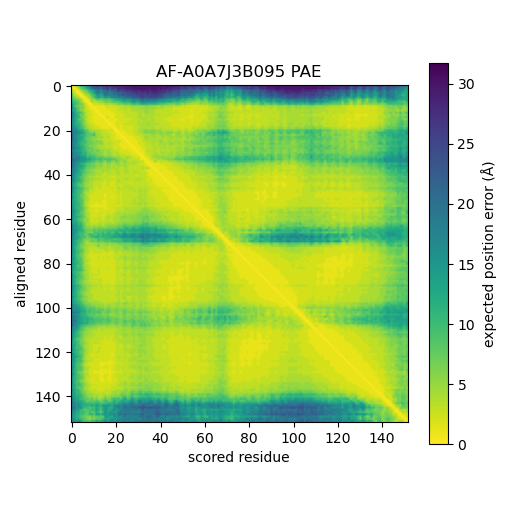37 1.00 91.31 76 LYS A CA 1
ATOM 617 C C . LYS A 1 76 ? 1.300 0.492 12.552 1.00 91.31 76 LYS A C 1
ATOM 619 O O . LYS A 1 76 ? 1.883 -0.233 11.752 1.00 91.31 76 LYS A O 1
ATOM 624 N N . VAL A 1 77 ? 0.399 1.403 12.183 1.00 92.25 77 VAL A N 1
ATOM 625 C CA . VAL A 1 77 ? 0.041 1.660 10.778 1.00 92.25 77 VAL A CA 1
ATOM 626 C C . VAL A 1 77 ? 1.255 2.167 10.001 1.00 92.25 77 VAL A C 1
ATOM 628 O O . VAL A 1 77 ? 1.530 1.690 8.905 1.00 92.25 77 VAL A O 1
ATOM 631 N N . TRP A 1 78 ? 2.008 3.094 10.588 1.00 94.56 78 TRP A N 1
ATOM 632 C CA . TRP A 1 78 ? 3.183 3.700 9.975 1.00 94.56 78 TRP A CA 1
ATOM 633 C C . TRP A 1 78 ? 4.284 2.670 9.700 1.00 94.56 78 TRP A C 1
ATOM 635 O O . TRP A 1 78 ? 4.716 2.536 8.558 1.00 94.56 78 TRP A O 1
ATOM 645 N N . ILE A 1 79 ? 4.659 1.861 10.698 1.00 94.75 79 ILE A N 1
ATOM 646 C CA . ILE A 1 79 ? 5.647 0.784 10.522 1.00 94.75 79 ILE A CA 1
ATOM 647 C C . ILE A 1 79 ? 5.146 -0.274 9.534 1.00 94.75 79 ILE A C 1
ATOM 649 O O . ILE A 1 79 ? 5.923 -0.750 8.708 1.00 94.75 79 ILE A O 1
ATOM 653 N N . SER A 1 80 ? 3.849 -0.605 9.559 1.00 95.06 80 SER A N 1
ATOM 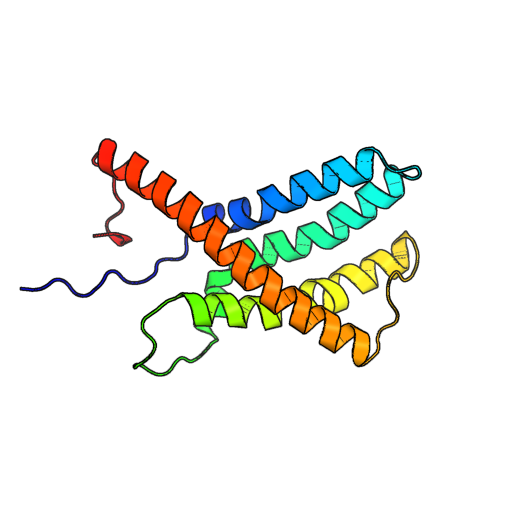654 C CA . SER A 1 80 ? 3.271 -1.547 8.590 1.00 95.06 80 SER A CA 1
ATOM 655 C C . SER A 1 80 ? 3.509 -1.084 7.156 1.00 95.06 80 SER A C 1
ATOM 657 O O . SER A 1 80 ? 3.862 -1.903 6.318 1.00 95.06 80 SER A O 1
ATOM 659 N N . TRP A 1 81 ? 3.374 0.214 6.872 1.00 96.56 81 TRP A N 1
ATOM 660 C CA . TRP A 1 81 ? 3.610 0.754 5.532 1.00 96.56 81 TRP A CA 1
ATOM 661 C C . TRP A 1 81 ? 5.087 0.893 5.171 1.00 96.56 81 TRP A C 1
ATOM 663 O O . TRP A 1 81 ? 5.430 0.651 4.017 1.00 96.56 81 TRP A O 1
ATOM 673 N N . ILE A 1 82 ? 5.968 1.174 6.136 1.00 96.69 82 ILE A N 1
ATOM 674 C CA . ILE A 1 82 ? 7.424 1.110 5.917 1.00 96.69 82 ILE A CA 1
ATOM 675 C C . ILE A 1 82 ? 7.837 -0.281 5.418 1.00 96.69 82 ILE A C 1
ATOM 677 O O . ILE A 1 82 ? 8.715 -0.384 4.571 1.00 96.69 82 ILE A O 1
ATOM 681 N N . ILE A 1 83 ? 7.187 -1.344 5.900 1.00 95.62 83 ILE A N 1
ATOM 682 C CA . ILE A 1 83 ? 7.478 -2.729 5.502 1.00 95.62 83 ILE A CA 1
ATOM 683 C C . ILE A 1 83 ? 6.702 -3.128 4.239 1.00 95.62 83 ILE A C 1
ATOM 685 O O . ILE A 1 83 ? 7.272 -3.677 3.299 1.00 95.62 83 ILE A O 1
ATOM 689 N N . ALA A 1 84 ? 5.398 -2.857 4.191 1.00 95.88 84 ALA A N 1
ATOM 690 C CA . ALA A 1 84 ? 4.531 -3.292 3.100 1.00 95.88 84 ALA A CA 1
ATOM 691 C C . ALA A 1 84 ? 4.879 -2.619 1.769 1.00 95.88 84 ALA A C 1
ATOM 693 O O . ALA A 1 84 ? 4.822 -3.266 0.728 1.00 95.88 84 ALA A O 1
ATOM 694 N N . PHE A 1 85 ? 5.259 -1.340 1.786 1.00 95.88 85 PHE A N 1
ATOM 695 C CA . PHE A 1 85 ? 5.535 -0.577 0.571 1.00 95.88 85 PHE A CA 1
ATOM 696 C C . PHE A 1 85 ? 6.722 -1.119 -0.249 1.00 95.88 85 PHE A C 1
ATOM 698 O O . PHE A 1 85 ? 6.533 -1.377 -1.440 1.00 95.88 85 PHE A O 1
ATOM 705 N N . PRO A 1 86 ? 7.924 -1.364 0.318 1.00 96.25 86 PRO A N 1
ATOM 706 C CA . PRO A 1 86 ? 9.019 -1.971 -0.437 1.00 96.25 86 PRO A CA 1
ATOM 707 C C . PRO A 1 86 ? 8.687 -3.391 -0.905 1.00 96.25 86 PRO A C 1
ATOM 709 O O . PRO A 1 86 ? 9.058 -3.748 -2.020 1.00 96.25 86 PRO A O 1
ATOM 712 N N . ILE A 1 87 ? 7.941 -4.184 -0.128 1.00 96.44 87 ILE A N 1
ATOM 713 C CA . ILE A 1 87 ? 7.502 -5.518 -0.569 1.00 96.44 87 ILE A CA 1
ATOM 714 C C . ILE A 1 87 ? 6.557 -5.396 -1.771 1.00 96.44 87 ILE A C 1
ATOM 716 O O . ILE A 1 87 ? 6.760 -6.056 -2.788 1.00 96.44 87 ILE A O 1
ATOM 720 N N . ALA A 1 88 ? 5.563 -4.510 -1.692 1.00 96.19 88 ALA A N 1
ATOM 721 C CA . ALA A 1 88 ? 4.636 -4.236 -2.781 1.00 96.19 88 ALA A CA 1
ATOM 722 C C . ALA A 1 88 ? 5.367 -3.764 -4.044 1.00 96.19 88 ALA A C 1
ATOM 724 O O . ALA A 1 88 ? 5.085 -4.251 -5.142 1.00 96.19 88 ALA A O 1
ATOM 725 N N . ARG A 1 89 ? 6.325 -2.838 -3.908 1.00 95.00 89 ARG A N 1
ATOM 726 C CA . ARG A 1 89 ? 6.986 -2.213 -5.057 1.00 95.00 89 ARG A CA 1
ATOM 727 C C . ARG A 1 89 ? 8.129 -3.042 -5.636 1.00 95.00 89 ARG A C 1
ATOM 729 O O . ARG A 1 89 ? 8.151 -3.240 -6.847 1.00 95.00 89 ARG A O 1
ATOM 736 N N . LEU A 1 90 ? 9.063 -3.494 -4.804 1.00 95.75 90 LEU A N 1
ATOM 737 C CA . LEU A 1 90 ? 10.263 -4.227 -5.231 1.00 95.75 90 LEU A CA 1
ATOM 738 C C . LEU A 1 90 ? 10.011 -5.730 -5.325 1.00 95.75 90 LEU A C 1
ATOM 740 O O . LEU A 1 90 ? 10.518 -6.380 -6.229 1.00 95.75 90 LEU A O 1
ATOM 744 N N . GLY A 1 91 ? 9.236 -6.285 -4.391 1.00 94.62 91 GLY A N 1
ATOM 745 C CA . GLY A 1 91 ? 8.982 -7.724 -4.321 1.00 94.62 91 GLY A CA 1
ATOM 746 C C . GLY A 1 91 ? 7.907 -8.213 -5.291 1.00 94.62 91 GLY A C 1
ATOM 747 O O . GLY A 1 91 ? 7.961 -9.360 -5.723 1.00 94.62 91 GLY A O 1
ATOM 748 N N . ILE A 1 92 ? 6.936 -7.359 -5.635 1.00 96.38 92 ILE A N 1
ATOM 749 C CA . ILE A 1 92 ? 5.781 -7.747 -6.461 1.00 96.38 92 ILE A CA 1
ATOM 750 C C . ILE A 1 92 ? 5.719 -6.932 -7.753 1.00 96.38 92 ILE A C 1
ATOM 752 O O . ILE A 1 92 ? 5.768 -7.502 -8.839 1.00 96.38 92 ILE A O 1
ATOM 756 N N . SER A 1 93 ? 5.627 -5.604 -7.651 1.00 95.38 93 SER A N 1
ATOM 757 C CA . SER A 1 93 ? 5.365 -4.755 -8.821 1.00 95.38 93 SER A CA 1
ATOM 758 C C . SER A 1 93 ? 6.528 -4.767 -9.813 1.00 95.38 93 SER A C 1
ATOM 760 O O . SER A 1 93 ? 6.308 -4.971 -11.000 1.00 95.38 93 SER A O 1
ATOM 762 N N . GLU A 1 94 ? 7.767 -4.581 -9.349 1.00 94.62 94 GLU A N 1
ATOM 763 C CA . GLU A 1 94 ? 8.929 -4.480 -10.240 1.00 94.62 94 GLU A CA 1
ATOM 764 C C . GLU A 1 94 ? 9.186 -5.753 -11.062 1.00 94.62 94 GLU A C 1
ATOM 766 O O . GLU A 1 94 ? 9.335 -5.624 -12.274 1.00 94.62 94 GLU A O 1
ATOM 771 N N . PRO A 1 95 ? 9.158 -6.979 -10.498 1.00 94.81 95 PRO A N 1
ATOM 772 C CA . PRO A 1 95 ? 9.279 -8.199 -11.297 1.00 94.81 95 PRO A CA 1
ATOM 773 C C . PRO A 1 95 ? 8.204 -8.339 -12.381 1.00 94.81 95 PRO A C 1
ATOM 775 O O . PRO A 1 95 ? 8.474 -8.888 -13.450 1.00 94.81 95 PRO A O 1
ATOM 778 N N . ILE A 1 96 ? 6.987 -7.855 -12.116 1.00 95.50 96 ILE A N 1
ATOM 779 C CA . ILE A 1 96 ? 5.891 -7.864 -13.090 1.00 95.50 96 ILE A CA 1
ATOM 780 C C . ILE A 1 96 ? 6.157 -6.819 -14.179 1.00 95.50 96 ILE A C 1
ATOM 782 O O . ILE A 1 96 ? 6.114 -7.154 -15.361 1.00 95.50 96 ILE A O 1
ATOM 786 N N . LEU A 1 97 ? 6.490 -5.581 -13.802 1.00 94.44 97 LEU A N 1
ATOM 787 C CA . LEU A 1 97 ? 6.805 -4.505 -14.748 1.00 94.44 97 LEU A CA 1
ATOM 788 C C . LEU A 1 97 ? 7.991 -4.863 -15.645 1.00 94.44 97 LEU A C 1
ATOM 790 O O . LEU A 1 97 ? 7.891 -4.711 -16.860 1.00 94.44 97 LEU A O 1
ATOM 794 N N . ALA A 1 98 ? 9.046 -5.448 -15.073 1.00 93.62 98 ALA A N 1
ATOM 795 C CA . ALA A 1 98 ? 10.230 -5.896 -15.798 1.00 93.62 98 ALA A CA 1
ATOM 796 C C . ALA A 1 98 ? 9.900 -6.855 -16.951 1.00 93.62 98 ALA A C 1
ATOM 798 O O . ALA A 1 98 ? 10.544 -6.801 -17.996 1.00 93.62 98 ALA A O 1
ATOM 799 N N . ARG A 1 99 ? 8.878 -7.705 -16.783 1.00 93.25 99 ARG A N 1
ATOM 800 C CA . ARG A 1 99 ? 8.410 -8.637 -17.821 1.00 93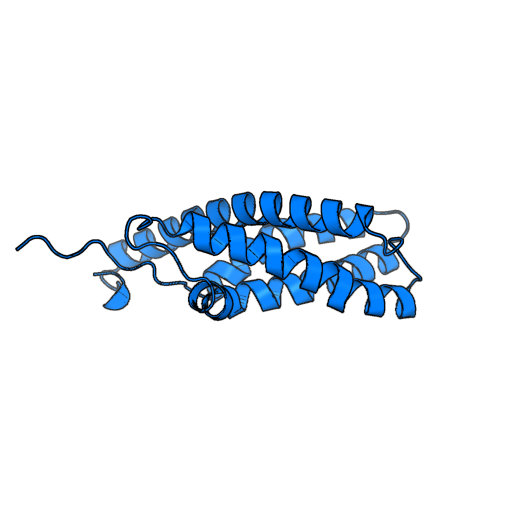.25 99 ARG A CA 1
ATOM 801 C C . ARG A 1 99 ? 7.466 -8.002 -18.837 1.00 93.25 99 ARG A C 1
ATOM 803 O O . ARG A 1 99 ? 7.371 -8.507 -19.949 1.00 93.25 99 ARG A O 1
ATOM 810 N N . LEU A 1 100 ? 6.732 -6.965 -18.444 1.00 92.06 100 LEU A N 1
ATOM 811 C CA . LEU A 1 100 ? 5.686 -6.362 -19.269 1.00 92.06 100 LEU A CA 1
ATOM 812 C C . LEU A 1 100 ? 6.202 -5.207 -20.130 1.00 92.06 100 LEU A C 1
ATOM 814 O O . LEU A 1 100 ? 5.885 -5.147 -21.311 1.00 92.06 100 LEU A O 1
ATOM 818 N N . ILE A 1 101 ? 6.961 -4.291 -19.529 1.00 90.75 101 ILE A N 1
ATOM 819 C CA . ILE A 1 101 ? 7.398 -3.030 -20.152 1.00 90.75 101 ILE A CA 1
ATOM 820 C C . ILE A 1 101 ? 8.887 -2.732 -19.911 1.00 90.75 101 ILE A C 1
ATOM 822 O O . ILE A 1 101 ? 9.383 -1.684 -20.307 1.00 90.75 101 ILE A O 1
ATOM 826 N N . GLY A 1 102 ? 9.612 -3.654 -19.271 1.00 89.62 102 GLY A N 1
ATOM 827 C CA . GLY A 1 102 ? 11.011 -3.477 -18.890 1.00 89.62 102 GLY A CA 1
ATOM 828 C C . GLY A 1 102 ? 11.182 -2.952 -17.464 1.00 89.62 102 GLY A C 1
ATOM 829 O O . GLY A 1 102 ? 10.225 -2.584 -16.780 1.00 89.62 102 GLY A O 1
ATOM 830 N N . SER A 1 103 ? 12.420 -3.013 -16.967 1.00 86.75 103 SER A N 1
ATOM 831 C CA . SER A 1 103 ? 12.717 -2.591 -15.598 1.00 86.75 103 SER A CA 1
ATOM 832 C C . SER A 1 103 ? 12.546 -1.083 -15.464 1.00 86.75 103 SER A C 1
ATOM 834 O O . SER A 1 103 ? 13.056 -0.308 -16.273 1.00 86.75 103 SER A O 1
ATOM 836 N N . THR A 1 104 ? 11.823 -0.676 -14.425 1.00 85.62 104 THR A N 1
ATOM 837 C CA . THR A 1 104 ? 11.524 0.735 -14.156 1.00 85.62 104 THR A CA 1
ATOM 838 C C . THR A 1 104 ? 12.425 1.320 -13.076 1.00 85.62 104 THR A C 1
ATOM 840 O O . THR A 1 104 ? 12.522 2.539 -12.944 1.00 85.62 104 THR A O 1
ATOM 843 N N . ILE A 1 105 ? 13.094 0.461 -12.303 1.00 86.69 105 ILE A N 1
ATOM 844 C CA . ILE A 1 105 ? 14.030 0.851 -11.250 1.00 86.69 105 ILE A CA 1
ATOM 845 C C . ILE A 1 105 ? 15.205 -0.124 -11.181 1.00 86.69 105 ILE A C 1
ATOM 847 O O . ILE A 1 105 ? 15.039 -1.337 -11.259 1.00 86.69 105 ILE A O 1
ATOM 851 N N . ASN A 1 106 ? 16.405 0.403 -10.947 1.00 88.31 106 ASN A N 1
ATOM 852 C CA . ASN A 1 106 ? 17.556 -0.437 -10.639 1.00 88.31 106 ASN A CA 1
ATOM 853 C C . ASN A 1 106 ? 17.466 -0.917 -9.181 1.00 88.31 106 ASN A C 1
ATOM 855 O O . ASN A 1 106 ? 17.332 -0.096 -8.273 1.00 88.31 106 ASN A O 1
ATOM 859 N N . ILE A 1 107 ? 17.508 -2.232 -8.950 1.00 87.31 107 ILE A N 1
ATOM 860 C CA . ILE A 1 107 ? 17.356 -2.810 -7.609 1.00 87.31 107 ILE A CA 1
ATOM 861 C C . ILE A 1 107 ? 18.708 -2.766 -6.894 1.00 87.31 107 ILE A C 1
ATOM 863 O O . ILE A 1 107 ? 19.508 -3.696 -6.969 1.00 87.31 107 ILE A O 1
ATOM 867 N N . ASP A 1 108 ? 18.949 -1.670 -6.181 1.00 92.00 108 ASP A N 1
ATOM 868 C CA . ASP A 1 108 ? 20.121 -1.478 -5.334 1.00 92.00 108 ASP A CA 1
ATOM 869 C C . ASP A 1 108 ? 19.733 -1.029 -3.908 1.00 92.00 108 ASP A C 1
ATOM 871 O O . ASP A 1 108 ? 18.559 -0.856 -3.558 1.00 92.00 108 ASP A O 1
ATOM 875 N N . GLY A 1 109 ? 20.736 -0.832 -3.048 1.00 92.56 109 GLY A N 1
ATOM 876 C CA . GLY A 1 109 ? 20.508 -0.357 -1.681 1.00 92.56 109 GLY A CA 1
ATOM 877 C C . GLY A 1 109 ? 19.866 1.037 -1.617 1.00 92.56 109 GLY A C 1
ATOM 878 O O . GLY A 1 109 ? 19.142 1.336 -0.666 1.00 92.56 109 GLY A O 1
ATOM 879 N N . ARG A 1 110 ? 20.076 1.884 -2.634 1.00 93.62 110 ARG A N 1
ATOM 880 C CA . ARG A 1 110 ? 19.486 3.230 -2.702 1.00 93.62 110 ARG A CA 1
ATOM 881 C C . ARG A 1 110 ? 18.001 3.150 -3.036 1.00 93.62 110 ARG A C 1
ATOM 883 O O . ARG A 1 110 ? 17.211 3.847 -2.405 1.00 93.62 110 ARG A O 1
ATOM 890 N N . ALA A 1 111 ? 17.616 2.269 -3.956 1.00 92.12 111 ALA A N 1
ATOM 891 C CA . ALA A 1 111 ? 16.225 1.980 -4.271 1.00 92.12 111 ALA A CA 1
ATOM 892 C C . ALA A 1 111 ? 15.489 1.447 -3.038 1.00 92.12 111 ALA A C 1
ATOM 894 O O . ALA A 1 111 ? 14.395 1.921 -2.738 1.00 92.12 111 ALA A O 1
ATOM 895 N N . LEU A 1 112 ? 16.099 0.546 -2.261 1.00 95.69 112 LEU A N 1
ATOM 896 C CA . LEU A 1 112 ? 15.500 0.074 -1.009 1.00 95.69 112 LEU A CA 1
ATOM 897 C C . LEU A 1 112 ? 15.279 1.217 -0.006 1.00 95.69 112 LEU A C 1
ATOM 899 O O . LEU A 1 112 ? 14.177 1.349 0.526 1.00 95.69 112 LEU A O 1
ATOM 903 N N . LEU A 1 113 ? 16.283 2.071 0.221 1.00 96.19 113 LEU A N 1
ATOM 904 C CA . LEU A 1 113 ? 16.146 3.240 1.100 1.00 96.19 113 LEU A CA 1
ATOM 905 C C . LEU A 1 113 ? 15.053 4.201 0.614 1.00 96.19 113 LEU A C 1
ATOM 907 O O . LEU A 1 113 ? 14.245 4.669 1.419 1.00 96.19 113 LEU A O 1
ATOM 911 N N . ALA A 1 114 ? 14.981 4.447 -0.696 1.00 95.06 114 ALA A N 1
ATOM 912 C CA . ALA A 1 114 ? 13.932 5.261 -1.296 1.00 95.06 114 ALA A CA 1
ATOM 913 C C . ALA A 1 114 ? 12.541 4.645 -1.078 1.00 95.06 114 ALA A C 1
ATOM 915 O O . ALA A 1 114 ? 11.608 5.363 -0.726 1.00 95.06 114 ALA A O 1
ATOM 916 N N . MET A 1 115 ? 12.392 3.323 -1.211 1.00 95.50 115 MET A N 1
ATOM 917 C CA . MET A 1 115 ? 11.113 2.640 -0.977 1.00 95.50 115 MET A CA 1
ATOM 918 C C . MET A 1 115 ? 10.707 2.608 0.496 1.00 95.50 115 MET A C 1
ATOM 920 O O . MET A 1 115 ? 9.522 2.737 0.794 1.00 95.50 115 MET A O 1
ATOM 924 N N . LEU A 1 116 ? 11.661 2.485 1.421 1.00 97.12 116 LEU A N 1
ATOM 925 C CA . LEU A 1 116 ? 11.398 2.618 2.858 1.00 97.12 116 LEU A CA 1
ATOM 926 C C . LEU A 1 116 ? 10.913 4.032 3.196 1.00 97.12 116 LEU A C 1
ATOM 928 O O . LEU A 1 116 ? 9.924 4.194 3.914 1.00 97.12 116 LEU A O 1
ATOM 932 N N . PHE A 1 117 ? 11.570 5.054 2.640 1.00 96.88 117 PHE A N 1
ATOM 933 C CA . PHE A 1 117 ? 11.161 6.447 2.807 1.00 96.88 117 PHE A CA 1
ATOM 934 C C . PHE A 1 117 ? 9.769 6.705 2.215 1.00 96.88 117 PHE A C 1
ATOM 936 O O . PHE A 1 117 ? 8.905 7.262 2.894 1.00 96.88 117 PHE A O 1
ATOM 943 N N . LEU A 1 118 ? 9.510 6.235 0.991 1.00 95.00 118 LEU A N 1
ATOM 944 C CA . LEU A 1 118 ? 8.189 6.321 0.366 1.00 95.00 118 LEU A CA 1
ATOM 945 C C . LEU A 1 118 ? 7.128 5.580 1.185 1.00 95.00 118 LEU A C 1
ATOM 947 O O . LEU A 1 118 ? 6.040 6.116 1.369 1.00 95.00 118 LEU A O 1
ATOM 951 N N . GLY A 1 119 ? 7.447 4.414 1.749 1.00 96.31 119 GLY A N 1
ATOM 952 C CA . GLY A 1 119 ? 6.569 3.690 2.669 1.00 96.31 119 GLY A CA 1
ATOM 953 C C . GLY A 1 119 ? 6.255 4.476 3.942 1.00 96.31 119 GLY A C 1
ATOM 954 O O . GLY A 1 119 ? 5.101 4.513 4.371 1.00 96.31 119 GLY A O 1
ATOM 955 N N . ALA A 1 120 ? 7.240 5.174 4.513 1.00 96.44 120 ALA A N 1
ATOM 956 C CA . ALA A 1 120 ? 7.035 6.045 5.670 1.00 96.44 120 ALA A CA 1
ATOM 957 C C . ALA A 1 120 ? 6.106 7.225 5.341 1.00 96.44 120 ALA A C 1
ATOM 959 O O . ALA A 1 120 ? 5.164 7.495 6.090 1.00 96.44 120 ALA A O 1
ATOM 960 N N . VAL A 1 121 ? 6.342 7.907 4.215 1.00 95.50 121 VAL A N 1
ATOM 961 C CA . VAL A 1 121 ? 5.501 9.021 3.740 1.00 95.50 121 VAL A CA 1
ATOM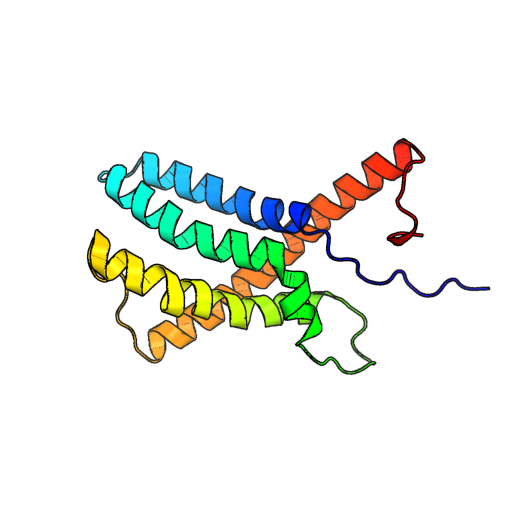 962 C C . VAL A 1 121 ? 4.086 8.529 3.437 1.00 95.50 121 VAL A C 1
ATOM 964 O O . VAL A 1 121 ? 3.100 9.120 3.889 1.00 95.50 121 VAL A O 1
ATOM 967 N N . TYR A 1 122 ? 3.979 7.401 2.738 1.00 93.44 122 TYR A N 1
ATOM 968 C CA . TYR A 1 122 ? 2.709 6.774 2.407 1.00 93.44 122 TYR A CA 1
ATOM 969 C C . TYR A 1 122 ? 1.935 6.365 3.664 1.00 93.44 122 TYR A C 1
ATOM 971 O O . TYR A 1 122 ? 0.735 6.604 3.740 1.00 93.44 122 TYR A O 1
ATOM 979 N N . GLY A 1 123 ? 2.603 5.838 4.693 1.00 94.31 123 GLY A N 1
ATOM 980 C CA . GLY A 1 123 ? 1.971 5.496 5.967 1.00 94.31 123 GLY A CA 1
ATOM 981 C C . GLY A 1 123 ? 1.331 6.696 6.673 1.00 94.31 123 GLY A C 1
ATOM 982 O O . GLY A 1 123 ? 0.234 6.567 7.224 1.00 94.31 123 GLY A O 1
ATOM 983 N N . VAL A 1 124 ? 1.969 7.872 6.617 1.00 94.56 124 VAL A N 1
ATOM 984 C CA . VAL A 1 124 ? 1.410 9.126 7.161 1.00 94.56 124 VAL A CA 1
ATOM 985 C C . VAL A 1 124 ? 0.174 9.556 6.378 1.00 94.56 124 VAL A C 1
ATOM 987 O O . VAL A 1 124 ? -0.875 9.833 6.973 1.00 94.56 124 VAL A O 1
ATOM 990 N N . PHE A 1 125 ? 0.280 9.571 5.047 1.00 93.12 125 PHE A N 1
ATOM 991 C CA . PHE A 1 125 ? -0.837 9.894 4.162 1.00 93.12 125 PHE A CA 1
ATOM 992 C C . PHE A 1 125 ? -2.019 8.942 4.397 1.00 93.12 125 PHE A C 1
ATOM 994 O O . PHE A 1 125 ? -3.136 9.384 4.674 1.00 93.12 125 PHE A O 1
ATOM 1001 N N . PHE A 1 126 ? -1.752 7.636 4.364 1.00 94.44 126 PHE A N 1
ATOM 1002 C CA . PHE A 1 126 ? -2.734 6.577 4.541 1.00 94.44 126 PHE A CA 1
ATOM 1003 C C . PHE A 1 126 ? -3.464 6.712 5.874 1.00 94.44 126 PHE A C 1
ATOM 1005 O O . PHE A 1 126 ? -4.692 6.684 5.907 1.00 94.44 126 PHE A O 1
ATOM 1012 N N . TYR A 1 127 ? -2.727 6.887 6.975 1.00 93.81 127 TYR A N 1
ATOM 1013 C CA . TYR A 1 127 ? -3.334 7.035 8.295 1.00 93.81 127 TYR A CA 1
ATOM 1014 C C . TYR A 1 127 ? -4.252 8.258 8.356 1.00 93.81 127 TYR A C 1
ATOM 1016 O O . TYR A 1 127 ? -5.360 8.182 8.886 1.00 93.81 127 TYR A O 1
ATOM 1024 N N . THR A 1 128 ? -3.819 9.374 7.771 1.00 92.38 128 THR A N 1
ATOM 1025 C CA . THR A 1 128 ? -4.601 10.614 7.745 1.00 92.38 128 THR A CA 1
ATOM 1026 C C . THR A 1 128 ? -5.898 10.422 6.959 1.00 92.38 128 THR A C 1
ATOM 1028 O O . THR A 1 128 ? -6.981 10.692 7.484 1.00 92.38 128 THR A O 1
ATOM 1031 N N . ALA A 1 129 ? -5.809 9.877 5.742 1.00 92.75 129 ALA A N 1
ATOM 1032 C CA . ALA A 1 129 ? -6.967 9.567 4.907 1.00 92.75 129 ALA A CA 1
ATOM 1033 C C . ALA A 1 129 ? -7.917 8.574 5.599 1.00 92.75 129 ALA A C 1
ATOM 1035 O O . ALA A 1 129 ? -9.126 8.808 5.668 1.00 92.75 129 ALA A O 1
ATOM 1036 N N . TYR A 1 130 ? -7.369 7.511 6.191 1.00 93.31 130 TYR A N 1
ATOM 1037 C CA . TYR A 1 130 ? -8.124 6.508 6.934 1.00 93.31 130 TYR A CA 1
ATOM 1038 C C . TYR A 1 130 ? -8.894 7.126 8.105 1.00 93.31 130 TYR A C 1
ATOM 1040 O O . TYR A 1 130 ? -10.088 6.873 8.250 1.00 93.31 130 TYR A O 1
ATOM 1048 N N . MET A 1 131 ? -8.260 7.978 8.917 1.00 92.06 131 MET A N 1
ATOM 1049 C CA . MET A 1 131 ? -8.918 8.618 10.062 1.00 92.06 131 MET A CA 1
ATOM 1050 C C . MET A 1 131 ? -10.039 9.571 9.636 1.00 92.06 131 MET A C 1
ATOM 1052 O O . MET A 1 131 ? -11.074 9.637 10.307 1.00 92.06 131 MET A O 1
ATOM 1056 N N . VAL A 1 132 ? -9.868 10.285 8.520 1.00 91.88 132 VAL A N 1
ATOM 1057 C CA . VAL A 1 132 ? -10.918 11.144 7.950 1.00 91.88 132 VAL A CA 1
ATOM 1058 C C . VAL A 1 132 ? -12.109 10.301 7.491 1.00 91.88 132 VAL A C 1
ATOM 1060 O O . VAL A 1 132 ? -13.241 10.568 7.904 1.00 91.88 132 VAL A O 1
ATOM 1063 N N . LEU A 1 133 ? -11.866 9.252 6.701 1.00 92.06 133 LEU A N 1
ATOM 1064 C CA . LEU A 1 133 ? -12.920 8.358 6.212 1.00 92.06 133 LEU A CA 1
ATOM 1065 C C . LEU A 1 133 ? -13.626 7.624 7.357 1.00 92.06 133 LEU A C 1
ATOM 1067 O O . LEU A 1 133 ? -14.858 7.561 7.385 1.00 92.06 133 LEU A O 1
ATOM 1071 N N . LEU A 1 134 ? -12.869 7.140 8.343 1.00 90.75 134 LEU A N 1
ATOM 1072 C CA . LEU A 1 134 ? -13.406 6.499 9.538 1.00 90.75 134 LEU A CA 1
ATOM 1073 C C . LEU A 1 134 ? -14.295 7.462 10.327 1.00 90.75 134 LEU A C 1
ATOM 1075 O O . LEU A 1 134 ? -15.404 7.096 10.713 1.00 90.75 134 LEU A O 1
ATOM 1079 N N . ARG A 1 135 ? -13.867 8.715 10.520 1.00 88.81 135 ARG A N 1
ATOM 1080 C CA . ARG A 1 135 ? -14.678 9.734 11.204 1.00 88.81 135 ARG A CA 1
ATOM 1081 C C . ARG A 1 135 ? -15.991 9.999 10.466 1.00 88.81 135 ARG A C 1
ATOM 1083 O O . ARG A 1 135 ? -17.029 10.118 11.117 1.00 88.81 135 ARG A O 1
ATOM 1090 N N . ILE A 1 136 ? -15.966 10.080 9.135 1.00 89.00 136 ILE A N 1
ATOM 1091 C CA . ILE A 1 136 ? -17.178 10.245 8.316 1.00 89.00 136 ILE A CA 1
ATOM 1092 C C . ILE A 1 136 ? -18.104 9.033 8.483 1.00 89.00 136 ILE A C 1
ATOM 1094 O O . ILE A 1 136 ? -19.305 9.204 8.702 1.00 89.00 136 ILE A O 1
ATOM 1098 N N . TYR A 1 137 ? -17.551 7.820 8.424 1.00 88.50 137 TYR A N 1
ATOM 1099 C CA . TYR A 1 137 ? -18.299 6.576 8.597 1.00 88.50 137 TYR A CA 1
ATOM 1100 C C . TYR A 1 137 ? -18.980 6.495 9.970 1.00 88.50 137 TYR A C 1
ATOM 1102 O O . TYR A 1 137 ? -20.197 6.314 10.045 1.00 88.50 137 TYR A O 1
ATOM 1110 N N . VAL A 1 138 ? -18.218 6.706 11.047 1.00 86.25 138 VAL A N 1
ATOM 1111 C CA . VAL A 1 138 ? -18.718 6.663 12.429 1.00 86.25 138 VAL A CA 1
ATOM 1112 C C . VAL A 1 138 ? -19.802 7.720 12.642 1.00 86.25 138 VAL A C 1
ATOM 1114 O O . VAL A 1 138 ? -20.876 7.388 13.136 1.00 86.25 138 VAL A O 1
ATOM 1117 N N . ARG A 1 139 ? -19.593 8.968 12.193 1.00 84.50 139 ARG A N 1
ATOM 1118 C CA . ARG A 1 139 ? -20.609 10.036 12.296 1.00 84.50 139 ARG A CA 1
ATOM 1119 C C . ARG A 1 139 ? -21.924 9.659 11.609 1.00 84.50 139 ARG A C 1
ATOM 1121 O O . ARG A 1 139 ? -22.987 9.864 12.188 1.00 84.50 139 ARG A O 1
ATOM 1128 N N . ARG A 1 140 ? -21.860 9.073 10.408 1.00 84.00 140 ARG A N 1
ATOM 1129 C CA . ARG A 1 140 ? -23.049 8.629 9.655 1.00 84.00 140 ARG A CA 1
ATOM 1130 C C . ARG A 1 140 ? -23.770 7.445 10.301 1.00 84.00 140 ARG A C 1
ATOM 1132 O O . ARG A 1 140 ? -24.971 7.289 10.103 1.00 84.00 140 ARG A O 1
ATOM 1139 N N . LYS A 1 141 ? -23.053 6.576 11.014 1.00 80.25 141 LYS A N 1
ATOM 1140 C CA . LYS A 1 141 ? -23.644 5.436 11.731 1.00 80.25 141 LYS A CA 1
ATOM 1141 C C . LYS A 1 141 ? -24.247 5.858 13.073 1.00 80.25 141 LYS A C 1
ATOM 1143 O O . LYS A 1 141 ? -25.350 5.415 13.383 1.00 80.25 141 LYS A O 1
ATOM 1148 N N . LEU A 1 142 ? -23.591 6.771 13.797 1.00 77.00 142 LEU A N 1
ATOM 1149 C CA . LEU A 1 142 ? -24.126 7.402 15.011 1.00 77.00 142 LEU A CA 1
ATOM 1150 C C . LEU A 1 142 ? -25.448 8.119 14.733 1.00 77.00 142 LEU A C 1
ATOM 1152 O O . LEU A 1 142 ? -26.421 7.891 15.441 1.00 77.00 142 LEU A O 1
ATOM 1156 N N . SER A 1 143 ? -25.520 8.917 13.661 1.00 74.06 143 SER A N 1
ATOM 1157 C CA . SER A 1 143 ? -26.752 9.633 13.296 1.00 74.06 143 SER A CA 1
ATOM 1158 C C . SER A 1 143 ? -27.914 8.706 12.917 1.00 74.06 143 SER A C 1
ATOM 1160 O O . SER A 1 143 ? -29.048 9.158 12.820 1.00 74.06 143 SER A O 1
ATOM 1162 N N . LYS A 1 144 ? -27.633 7.424 12.660 1.00 77.12 144 LYS A N 1
ATOM 1163 C CA . LYS A 1 144 ? -28.617 6.388 12.321 1.00 77.12 144 LYS A CA 1
ATOM 1164 C C . LYS A 1 144 ? -28.883 5.414 13.475 1.00 77.12 144 LYS A C 1
ATOM 1166 O O . LYS A 1 144 ? -29.595 4.440 13.263 1.00 77.12 144 LYS A O 1
ATOM 1171 N N . GLY A 1 145 ? -28.279 5.622 14.651 1.00 73.75 145 GLY A N 1
ATOM 1172 C CA . GLY A 1 145 ? -28.414 4.720 15.802 1.00 73.75 145 GLY A CA 1
ATOM 1173 C C . GLY A 1 145 ? -27.899 3.294 15.556 1.00 73.75 145 GLY A C 1
ATOM 1174 O O . GLY A 1 145 ? -28.311 2.374 16.246 1.00 73.75 145 GLY A O 1
ATOM 1175 N N . ALA A 1 146 ? -27.027 3.095 14.562 1.00 76.50 146 ALA A N 1
ATOM 1176 C CA . ALA A 1 146 ? -26.630 1.775 14.062 1.00 76.50 146 ALA A CA 1
ATOM 1177 C C . ALA A 1 146 ? -25.117 1.530 14.195 1.00 76.50 146 ALA A C 1
ATOM 1179 O O . ALA A 1 146 ? -24.491 0.970 13.286 1.00 76.50 146 ALA A O 1
ATOM 1180 N N . LEU A 1 147 ? -2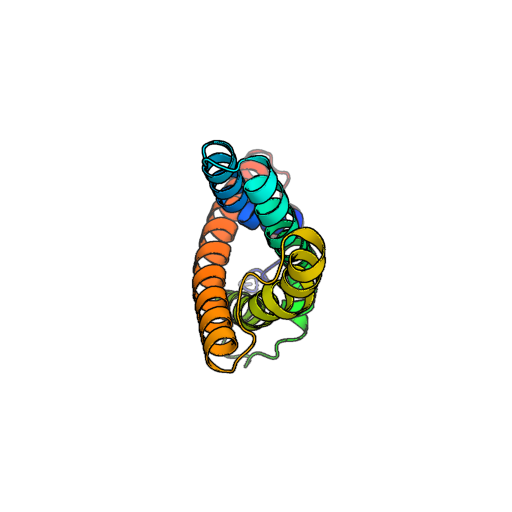4.497 2.034 15.268 1.00 70.38 147 LEU A N 1
ATOM 1181 C CA . LEU A 1 147 ? -23.076 1.796 15.511 1.00 70.38 147 LEU A CA 1
ATOM 1182 C C . LEU A 1 147 ? -22.857 0.306 15.830 1.00 70.38 147 LEU A C 1
ATOM 1184 O O . LEU A 1 147 ? -23.588 -0.233 16.655 1.00 70.38 147 LEU A O 1
ATOM 1188 N N . PRO A 1 148 ? -21.878 -0.371 15.209 1.00 68.25 148 PRO A N 1
ATOM 1189 C CA . PRO A 1 148 ? -21.516 -1.725 15.619 1.00 68.25 148 PRO A CA 1
ATOM 1190 C C . PRO A 1 148 ? -20.989 -1.743 17.063 1.00 68.25 148 PRO A C 1
ATOM 1192 O O . PRO A 1 148 ? -20.311 -0.798 17.471 1.00 68.25 148 PRO A O 1
ATOM 1195 N N . GLU A 1 149 ? -21.244 -2.829 17.803 1.00 67.19 149 GLU A N 1
ATOM 1196 C CA . GLU A 1 149 ? -20.789 -3.020 19.197 1.00 67.19 149 GLU A CA 1
ATOM 1197 C C . GLU A 1 149 ? -19.280 -2.816 19.377 1.00 67.19 149 GLU A C 1
ATOM 1199 O O . GLU A 1 149 ? -18.834 -2.299 20.393 1.00 67.19 149 GLU A O 1
ATOM 1204 N N . GLU A 1 150 ? -18.498 -3.129 18.344 1.00 66.00 150 GLU A N 1
ATOM 1205 C CA . GLU A 1 150 ? -17.039 -2.985 18.306 1.00 66.00 150 GLU A CA 1
ATOM 1206 C C . GLU A 1 150 ? -16.536 -1.537 18.489 1.00 66.00 150 GLU A C 1
ATOM 1208 O O . GLU A 1 150 ? -15.346 -1.328 18.735 1.00 66.00 150 GLU A O 1
ATOM 1213 N N . PHE A 1 151 ? -17.418 -0.539 18.351 1.00 61.22 151 PHE A N 1
ATOM 1214 C CA . PHE A 1 151 ? -17.102 0.887 18.483 1.00 61.22 151 PHE A CA 1
ATOM 1215 C C . PHE A 1 151 ? -17.633 1.538 19.779 1.00 61.22 151 PHE A C 1
ATOM 1217 O O . PHE A 1 151 ? -17.404 2.739 19.962 1.00 61.22 151 PHE A O 1
ATOM 1224 N N . TYR A 1 152 ? -18.345 0.796 20.641 1.00 58.22 152 TYR A N 1
ATOM 1225 C CA . TYR A 1 152 ? -18.883 1.268 21.935 1.00 58.22 152 TYR A CA 1
ATOM 1226 C C . TYR A 1 152 ? -17.934 1.050 23.122 1.00 58.22 152 TYR A C 1
ATOM 1228 O O . TYR A 1 152 ? -18.154 1.743 24.154 1.00 58.22 152 TYR A O 1
#

Sequence (152 aa):
MLRPPPKFVYVRWIGLLATLIPMSALLILYLFSPAPLEGLMYSIVVIAPLLLFSYYLDLLIRLIPMPERIRHPFPKVWISWIIAFPIARLGISEPILARLIGSTINIDGRALLAMLFLGAVYGVFFYTAYMVLLRIYVRRKLSKGALPEEFY

Nearest PDB structures (foldseek):
  7v35-assembly1_R  TM=2.422E-01  e=5.694E+00  Homo sapiens

pLDDT: mean 86.73, std 10.94, range [39.81, 97.12]

Secondary structure (DSSP, 8-state):
--PPPPP----HHHHHHHHHHHHHHHHHHHHTSSSHHHHHHHHHHHHHHHHHHHHTHHHHHHHS---TT---SHHHHHHHHHHHHHIIIIIIIHHHHHHHT--SS--SHHHHHHHHHHHHHHHHHHHHHHHHHHHHHHHHHHTTT---GGG-